Protein AF-A0A1Y0MY92-F1 (afdb_monomer)

Solvent-accessible surface area (backbone atoms only — not comparable to full-atom values): 6525 Å² total; per-residue (Å²): 128,84,64,61,64,62,57,48,49,55,50,49,52,54,49,46,57,51,50,53,53,49,45,55,51,44,54,52,50,31,62,76,32,65,86,40,64,68,62,26,51,52,36,56,51,51,47,53,53,51,52,50,52,49,49,51,62,72,63,45,82,68,73,63,59,65,63,52,49,54,49,52,53,51,51,44,71,75,37,82,80,66,66,56,54,77,51,80,52,76,90,59,102,67,90,70,75,52,81,50,81,51,72,67,73,81,87,126

Mean predicted aligned error: 12.12 Å

Sequence (108 aa):
MKDYNLHNNALNNKAIVLLERVLVELENLKINTITDVTLRRNYENLIAEVENVMTLINQNPRFDWVLIQNEIDRLFNIDKNLTGVILKLNWREGENWAFIKGEIGKAS

Structure (mmCIF, N/CA/C/O backbone):
data_AF-A0A1Y0MY92-F1
#
_entry.id   AF-A0A1Y0MY92-F1
#
loop_
_atom_site.group_PDB
_atom_site.id
_atom_site.type_symbol
_atom_site.label_atom_id
_atom_site.label_alt_id
_atom_site.label_comp_id
_atom_site.label_asym_id
_atom_site.label_entity_id
_atom_site.label_seq_id
_atom_site.pdbx_PDB_ins_code
_atom_site.Cartn_x
_atom_site.Cartn_y
_atom_site.Cartn_z
_atom_site.occupancy
_atom_site.B_iso_or_equiv
_atom_site.auth_seq_id
_atom_site.auth_comp_id
_atom_site.auth_asym_id
_atom_site.auth_atom_id
_atom_site.pdbx_PDB_model_num
ATOM 1 N N . MET A 1 1 ? 3.620 -9.969 -23.139 1.00 42.97 1 MET A N 1
ATOM 2 C CA . MET A 1 1 ? 3.865 -9.810 -21.687 1.00 42.97 1 MET A CA 1
ATOM 3 C C . MET A 1 1 ? 2.530 -9.912 -20.969 1.00 42.97 1 MET A C 1
ATOM 5 O O . MET A 1 1 ? 1.582 -9.307 -21.449 1.00 42.97 1 MET A O 1
ATOM 9 N N . LYS A 1 2 ? 2.413 -10.700 -19.889 1.00 40.25 2 LYS A N 1
ATOM 10 C CA . LYS A 1 2 ? 1.228 -10.619 -19.016 1.00 40.25 2 LYS A CA 1
ATOM 11 C C . LYS A 1 2 ? 1.185 -9.209 -18.438 1.00 40.25 2 LYS A C 1
ATOM 13 O O . LYS A 1 2 ? 2.207 -8.724 -17.966 1.00 40.25 2 LYS A O 1
ATOM 18 N N . ASP A 1 3 ? 0.033 -8.562 -18.512 1.00 46.66 3 ASP A N 1
ATOM 19 C CA . ASP A 1 3 ? -0.134 -7.194 -18.040 1.00 46.66 3 ASP A CA 1
ATOM 20 C C . ASP A 1 3 ? -0.246 -7.203 -16.507 1.00 46.66 3 ASP A C 1
ATOM 22 O O . ASP A 1 3 ? -1.329 -7.2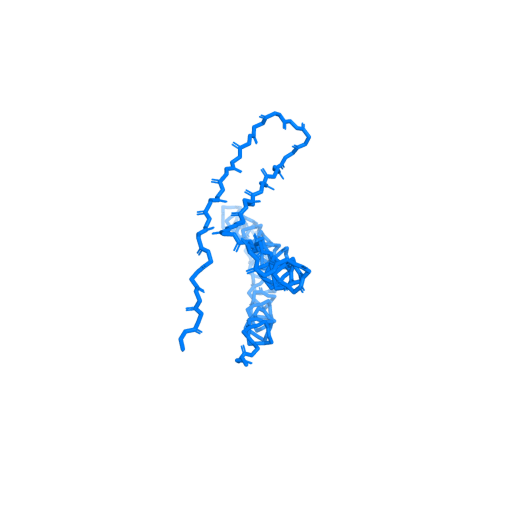80 -15.920 1.00 46.66 3 ASP A O 1
ATOM 26 N N . TYR A 1 4 ? 0.911 -7.258 -15.843 1.00 49.91 4 TYR A N 1
ATOM 27 C CA . TYR A 1 4 ? 1.012 -7.310 -14.384 1.00 49.91 4 TYR A CA 1
ATOM 28 C C . TYR A 1 4 ? 0.343 -6.094 -13.726 1.00 49.91 4 TYR A C 1
ATOM 30 O O . TYR A 1 4 ? -0.146 -6.212 -12.603 1.00 49.91 4 TYR A O 1
ATOM 38 N N . ASN A 1 5 ? 0.227 -4.972 -14.443 1.00 52.69 5 ASN A N 1
ATOM 39 C CA . ASN A 1 5 ? -0.460 -3.770 -13.981 1.00 52.69 5 ASN A CA 1
ATOM 40 C C . ASN A 1 5 ? -1.975 -3.977 -13.854 1.00 52.69 5 ASN A C 1
ATOM 42 O O . ASN A 1 5 ? -2.555 -3.581 -12.845 1.00 52.69 5 ASN A O 1
ATOM 46 N N . LEU A 1 6 ? -2.617 -4.669 -14.803 1.00 55.31 6 LEU A N 1
ATOM 47 C CA . LEU A 1 6 ? -4.053 -4.977 -14.721 1.00 55.31 6 LEU A CA 1
ATOM 48 C C . LEU A 1 6 ? -4.375 -5.902 -13.540 1.00 55.31 6 LEU A C 1
ATOM 50 O O . LEU A 1 6 ? -5.356 -5.687 -12.826 1.00 55.31 6 LEU A O 1
ATOM 54 N N . HIS A 1 7 ? -3.535 -6.914 -13.299 1.00 57.28 7 HIS A N 1
ATOM 55 C CA . HIS A 1 7 ? -3.725 -7.831 -12.173 1.00 57.28 7 HIS A CA 1
ATOM 56 C C . HIS A 1 7 ? -3.468 -7.142 -10.824 1.00 57.28 7 HIS A C 1
ATOM 58 O O . HIS A 1 7 ? -4.210 -7.358 -9.866 1.00 57.28 7 HIS A O 1
ATOM 64 N N . ASN A 1 8 ? -2.463 -6.264 -10.764 1.00 63.50 8 ASN A N 1
ATOM 65 C CA . ASN A 1 8 ? -2.148 -5.472 -9.579 1.00 63.50 8 ASN A CA 1
ATOM 66 C C . ASN A 1 8 ? -3.259 -4.457 -9.258 1.00 63.50 8 ASN A C 1
ATOM 68 O O . ASN A 1 8 ? -3.655 -4.336 -8.104 1.00 63.50 8 ASN A O 1
ATOM 72 N N . ASN A 1 9 ? -3.847 -3.814 -10.271 1.00 71.12 9 ASN A N 1
ATOM 73 C CA . ASN A 1 9 ? -4.982 -2.904 -10.093 1.00 71.12 9 ASN A CA 1
ATOM 74 C C . ASN A 1 9 ? -6.229 -3.630 -9.572 1.00 71.12 9 ASN A C 1
ATOM 76 O O . ASN A 1 9 ? -6.889 -3.148 -8.656 1.00 71.12 9 ASN A O 1
ATOM 80 N N . ALA A 1 10 ? -6.534 -4.822 -10.095 1.00 76.56 10 ALA A N 1
ATOM 81 C CA . ALA A 1 10 ? -7.656 -5.619 -9.603 1.00 76.56 10 ALA A CA 1
ATOM 82 C C . ALA A 1 10 ? -7.469 -6.063 -8.139 1.00 76.56 10 ALA A C 1
ATOM 84 O O . ALA A 1 10 ? -8.437 -6.096 -7.377 1.00 76.56 10 ALA A O 1
ATOM 85 N N . LEU A 1 11 ? -6.239 -6.400 -7.738 1.00 80.19 11 LEU A N 1
ATOM 86 C CA . LEU A 1 11 ? -5.907 -6.740 -6.353 1.00 80.19 11 LEU A CA 1
ATOM 87 C C . LEU A 1 11 ? -5.974 -5.518 -5.432 1.00 80.19 11 LEU A C 1
ATOM 89 O O . LEU A 1 11 ? -6.591 -5.609 -4.373 1.00 80.19 11 LEU A O 1
ATOM 93 N N . ASN A 1 12 ? -5.425 -4.377 -5.854 1.00 83.75 12 ASN A N 1
ATOM 94 C CA . ASN A 1 12 ? -5.491 -3.120 -5.108 1.00 83.75 12 ASN A CA 1
ATOM 95 C C . ASN A 1 12 ? -6.943 -2.686 -4.880 1.00 83.75 12 ASN A C 1
ATOM 97 O O . ASN A 1 12 ? -7.318 -2.390 -3.751 1.00 83.75 12 ASN A O 1
ATOM 101 N N . ASN A 1 13 ? -7.788 -2.752 -5.912 1.00 85.19 13 ASN A N 1
ATOM 102 C CA . ASN A 1 13 ? -9.208 -2.420 -5.793 1.00 85.19 13 ASN A CA 1
ATOM 103 C C . ASN A 1 13 ? -9.930 -3.345 -4.805 1.00 85.19 13 ASN A C 1
ATOM 105 O O . ASN A 1 13 ? -10.712 -2.883 -3.979 1.00 85.19 13 ASN A O 1
ATOM 109 N N . LYS A 1 14 ? -9.651 -4.656 -4.844 1.00 89.56 14 LYS A N 1
ATOM 110 C CA . LYS A 1 14 ? -10.210 -5.601 -3.863 1.00 89.56 14 LYS A CA 1
ATOM 111 C C . LYS A 1 14 ? -9.737 -5.294 -2.442 1.00 89.56 14 LYS A C 1
ATOM 113 O O . LYS A 1 14 ? -10.544 -5.366 -1.521 1.00 89.56 14 LYS A O 1
ATOM 118 N N . ALA A 1 15 ? -8.459 -4.965 -2.267 1.00 89.19 15 ALA A N 1
ATOM 119 C CA . ALA A 1 15 ? -7.902 -4.606 -0.969 1.00 89.19 15 ALA A CA 1
ATOM 120 C C . ALA A 1 15 ? -8.549 -3.328 -0.417 1.00 89.19 15 ALA A C 1
ATOM 122 O O . ALA A 1 15 ? -8.979 -3.327 0.731 1.00 89.19 15 ALA A O 1
ATOM 123 N N . ILE A 1 16 ? -8.706 -2.291 -1.244 1.00 92.06 16 ILE A N 1
ATOM 124 C CA . ILE A 1 16 ? -9.385 -1.039 -0.881 1.00 92.06 16 ILE A CA 1
ATOM 125 C C . ILE A 1 16 ? -10.815 -1.310 -0.409 1.00 92.06 16 ILE A C 1
ATOM 127 O O . ILE A 1 16 ? -11.163 -0.915 0.696 1.00 92.06 16 ILE A O 1
ATOM 131 N N . VAL A 1 17 ? -11.606 -2.071 -1.172 1.00 94.19 17 VAL A N 1
ATOM 132 C CA . VAL A 1 17 ? -12.994 -2.401 -0.795 1.00 94.19 17 VAL A CA 1
ATOM 133 C C . VAL A 1 17 ? -13.066 -3.151 0.540 1.00 94.19 17 VAL A C 1
ATOM 135 O O . VAL A 1 17 ? -13.999 -2.962 1.320 1.00 94.19 17 VAL A O 1
ATOM 138 N N . LEU A 1 18 ? -12.102 -4.031 0.825 1.00 95.12 18 LEU A N 1
ATOM 139 C CA . LEU A 1 18 ? -12.037 -4.723 2.115 1.00 95.12 18 LEU A CA 1
ATOM 140 C C . LEU A 1 18 ? -11.673 -3.766 3.256 1.00 95.12 18 LEU A C 1
ATOM 142 O O . LEU A 1 18 ? -12.279 -3.854 4.321 1.00 95.12 18 LEU A O 1
ATOM 146 N N . LEU A 1 19 ? -10.729 -2.852 3.036 1.00 95.94 19 LEU A N 1
ATOM 147 C CA . LEU A 1 19 ? -10.325 -1.855 4.030 1.00 95.94 19 LEU A CA 1
ATOM 148 C C . LEU A 1 19 ? -11.453 -0.855 4.321 1.00 95.94 19 LEU A C 1
ATOM 150 O O . LEU A 1 19 ? -11.694 -0.552 5.484 1.00 95.94 19 LEU A O 1
ATOM 154 N N . GLU A 1 20 ? -12.219 -0.437 3.311 1.00 95.94 20 GLU A N 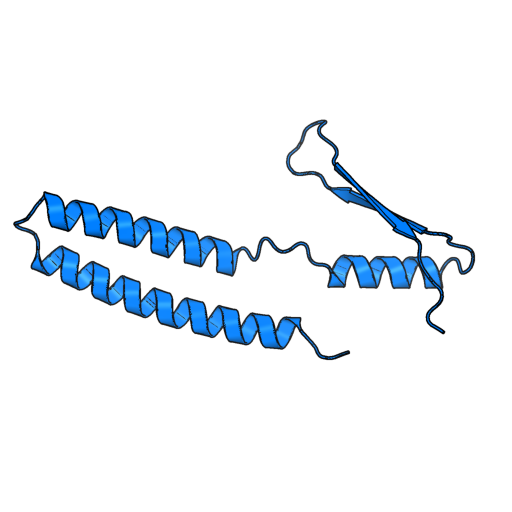1
ATOM 155 C CA . GLU A 1 20 ? -13.422 0.391 3.490 1.00 95.94 20 GLU A CA 1
ATOM 156 C C . GLU A 1 20 ? -14.459 -0.298 4.384 1.00 95.94 20 GLU A C 1
ATOM 158 O O . GLU A 1 20 ? -15.023 0.322 5.283 1.00 95.94 20 GLU A O 1
ATOM 163 N N . ARG A 1 21 ? -14.683 -1.606 4.193 1.00 96.31 21 ARG A N 1
ATOM 164 C CA . ARG A 1 21 ? -15.577 -2.382 5.069 1.00 96.31 21 ARG A CA 1
ATOM 165 C C . ARG A 1 21 ? -15.061 -2.429 6.503 1.00 96.31 21 ARG A C 1
ATOM 167 O O . ARG A 1 21 ? -15.848 -2.278 7.430 1.00 96.31 21 ARG A O 1
ATOM 174 N N . VAL A 1 22 ? -13.754 -2.618 6.685 1.00 96.56 22 VAL A N 1
ATOM 175 C CA . VAL A 1 22 ? -13.129 -2.595 8.015 1.00 96.56 22 VAL A CA 1
ATOM 176 C C . VAL A 1 22 ? -13.299 -1.224 8.671 1.00 96.56 22 VAL A C 1
ATOM 178 O O . VAL A 1 22 ? -13.658 -1.176 9.842 1.00 96.56 22 VAL A O 1
ATOM 181 N N . LEU A 1 23 ? -13.117 -0.121 7.938 1.00 96.69 23 LEU A N 1
ATOM 182 C CA . LEU A 1 23 ? -13.332 1.232 8.465 1.00 96.69 23 LEU A CA 1
ATOM 183 C C . LEU A 1 23 ? -14.760 1.437 8.965 1.00 96.69 23 LEU A C 1
ATOM 185 O O . LEU A 1 23 ? -14.947 1.938 10.070 1.00 96.69 23 LEU A O 1
ATOM 189 N N . VAL A 1 24 ? -15.758 1.006 8.190 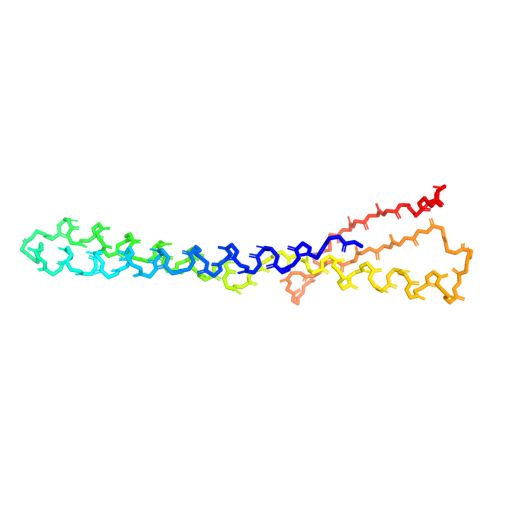1.00 97.00 24 VAL A N 1
ATOM 190 C CA . VAL A 1 24 ? -17.169 1.098 8.596 1.00 97.00 24 VAL A CA 1
ATOM 191 C C . VAL A 1 24 ? -17.416 0.341 9.905 1.00 97.00 24 VAL A C 1
ATOM 193 O O . VAL A 1 24 ? -18.062 0.866 10.810 1.00 97.00 24 VAL A O 1
ATOM 196 N N . GLU A 1 25 ? -16.870 -0.868 10.041 1.00 96.25 25 GLU A N 1
ATOM 197 C CA . GLU A 1 25 ? -16.999 -1.649 11.276 1.00 96.25 25 GLU A CA 1
ATOM 198 C C . GLU A 1 25 ? -16.278 -0.992 12.462 1.00 96.25 25 GLU A C 1
ATOM 200 O O . GLU A 1 25 ? -16.820 -0.938 13.565 1.00 96.25 25 GLU A O 1
ATOM 205 N N . LEU A 1 26 ? -15.082 -0.438 12.252 1.00 95.38 26 LEU A N 1
ATOM 206 C CA . LEU A 1 26 ? -14.334 0.269 13.295 1.00 95.38 26 LEU A CA 1
ATOM 207 C C . LEU A 1 26 ? -15.045 1.542 13.761 1.00 95.38 26 LEU A C 1
ATOM 209 O O . LEU A 1 26 ? -15.076 1.819 14.960 1.00 95.38 26 LEU A O 1
ATOM 213 N N . GLU A 1 27 ? -15.651 2.287 12.840 1.00 95.12 27 GLU A N 1
ATOM 214 C CA . GLU A 1 27 ? -16.478 3.453 13.154 1.00 95.12 27 GLU A CA 1
ATOM 215 C C . GLU A 1 27 ? -17.700 3.065 13.999 1.00 95.12 27 GLU A C 1
ATOM 217 O O . GLU A 1 27 ? -17.969 3.685 15.032 1.00 95.12 27 GLU A O 1
ATOM 222 N N . ASN A 1 28 ? -18.387 1.977 13.637 1.00 94.94 28 ASN A N 1
ATOM 223 C CA . ASN A 1 28 ? -19.503 1.447 14.422 1.00 94.94 28 ASN A CA 1
ATOM 224 C C . ASN A 1 28 ? -19.061 1.010 15.827 1.00 94.94 28 ASN A C 1
ATOM 226 O O . ASN A 1 28 ? -19.715 1.343 16.818 1.00 94.94 28 ASN A O 1
ATOM 230 N N . LEU A 1 29 ? -17.941 0.289 15.938 1.00 93.94 29 LEU A N 1
ATOM 231 C CA . LEU A 1 29 ? -17.389 -0.143 17.223 1.00 93.94 29 LEU A CA 1
ATOM 232 C C . LEU A 1 29 ? -17.018 1.050 18.107 1.00 93.94 29 LEU A C 1
ATOM 234 O O . LEU A 1 29 ? -17.389 1.072 19.279 1.00 93.94 29 LEU A O 1
ATOM 238 N N . LYS A 1 30 ? -16.382 2.077 17.536 1.00 92.75 30 LYS A N 1
ATOM 239 C CA . LYS A 1 30 ? -16.037 3.325 18.229 1.00 92.75 30 LYS A CA 1
ATOM 240 C C . LYS A 1 30 ? -17.266 4.012 18.831 1.00 92.75 30 LYS A C 1
ATOM 242 O O . LYS A 1 30 ? -17.205 4.482 19.968 1.00 92.75 30 LYS A O 1
ATOM 247 N N . ILE A 1 31 ? -18.376 4.064 18.089 1.00 91.31 31 ILE A N 1
ATOM 248 C CA . ILE A 1 31 ? -19.648 4.632 18.563 1.00 91.31 31 ILE A CA 1
ATOM 249 C C . ILE A 1 31 ? -20.241 3.769 19.685 1.00 91.31 31 ILE A C 1
ATOM 251 O O . ILE A 1 31 ? -20.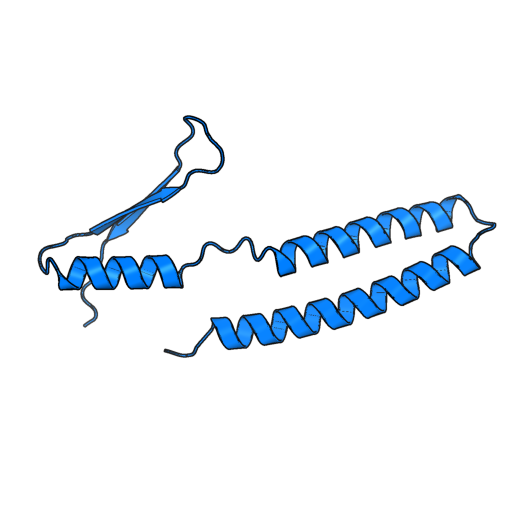665 4.298 20.714 1.00 91.31 31 ILE A O 1
ATOM 255 N N . ASN A 1 32 ? -20.229 2.445 19.525 1.00 91.38 32 ASN A N 1
ATOM 256 C CA . ASN A 1 32 ? -20.783 1.510 20.509 1.00 91.38 32 ASN A CA 1
ATOM 257 C C . ASN A 1 32 ? -20.005 1.494 21.834 1.00 91.38 32 ASN A C 1
ATOM 259 O O . ASN A 1 32 ? -20.569 1.159 22.874 1.00 91.38 32 ASN A O 1
ATOM 263 N N . THR A 1 33 ? -18.730 1.885 21.819 1.00 89.94 33 THR A N 1
ATOM 264 C CA . THR A 1 33 ? -17.865 1.933 23.005 1.00 89.94 33 THR A CA 1
ATOM 265 C C . THR A 1 33 ? -17.604 3.361 23.484 1.00 89.94 33 THR A C 1
ATOM 267 O O . THR A 1 33 ? -16.557 3.632 24.065 1.00 89.94 33 THR A O 1
ATOM 270 N N . ILE A 1 34 ? -18.533 4.297 23.252 1.00 84.00 34 ILE A N 1
ATOM 271 C CA . ILE A 1 34 ? -18.333 5.730 23.543 1.00 84.00 34 ILE A CA 1
ATOM 272 C C . ILE A 1 34 ? -18.002 6.036 25.012 1.00 84.00 34 ILE A C 1
ATOM 274 O O . ILE A 1 34 ? -17.350 7.038 25.304 1.00 84.00 34 ILE A O 1
ATOM 278 N N . THR A 1 35 ? -18.444 5.180 25.933 1.00 91.38 35 THR A N 1
ATOM 279 C CA . THR A 1 35 ? -18.204 5.310 27.375 1.00 91.38 35 THR A CA 1
ATOM 280 C C . THR A 1 35 ? -16.841 4.770 27.809 1.00 91.38 35 THR A C 1
ATOM 282 O O . THR A 1 35 ? -16.337 5.182 28.853 1.00 91.38 35 THR A O 1
ATOM 285 N N . ASP A 1 36 ? -16.218 3.897 27.014 1.00 94.25 36 ASP A N 1
ATOM 286 C CA . ASP A 1 36 ? -14.868 3.391 27.253 1.00 94.25 36 ASP A CA 1
ATOM 287 C C . ASP A 1 36 ? -13.856 4.233 26.468 1.00 94.25 36 ASP A C 1
ATOM 289 O O . ASP A 1 36 ? -13.586 4.016 25.285 1.00 94.25 36 ASP A O 1
ATOM 293 N N . VAL A 1 37 ? -13.283 5.220 27.156 1.00 92.56 37 VAL A N 1
ATOM 294 C CA . VAL A 1 37 ? -12.323 6.171 26.578 1.00 92.56 37 VAL A CA 1
ATOM 295 C C . VAL A 1 37 ? -11.072 5.470 26.036 1.00 92.56 37 VAL A C 1
ATOM 297 O O . VAL A 1 37 ? -10.537 5.882 25.005 1.00 92.56 37 VAL A O 1
ATOM 300 N N . THR A 1 38 ? -10.603 4.413 26.702 1.00 94.56 38 THR A N 1
ATOM 301 C CA . THR A 1 38 ? -9.386 3.694 26.299 1.00 94.56 38 THR A CA 1
ATOM 302 C C . THR A 1 38 ? -9.638 2.914 25.020 1.00 94.56 38 THR A C 1
ATOM 304 O O . THR A 1 38 ? -8.873 3.017 24.059 1.00 94.56 38 THR A O 1
ATOM 307 N N . LEU A 1 39 ? -10.733 2.158 24.990 1.00 92.69 39 LEU A N 1
ATOM 308 C CA . LEU A 1 39 ? -11.103 1.351 23.838 1.00 92.69 39 LEU A CA 1
ATOM 309 C C . LEU A 1 39 ? -11.452 2.227 22.629 1.00 92.69 39 LEU A C 1
ATOM 311 O O . LEU A 1 39 ? -10.975 1.969 21.525 1.00 92.69 39 LEU A O 1
ATOM 315 N N . ARG A 1 40 ? -12.176 3.330 22.851 1.00 93.50 40 ARG A N 1
ATOM 316 C CA . ARG A 1 40 ? -12.454 4.335 21.820 1.00 93.50 40 ARG A 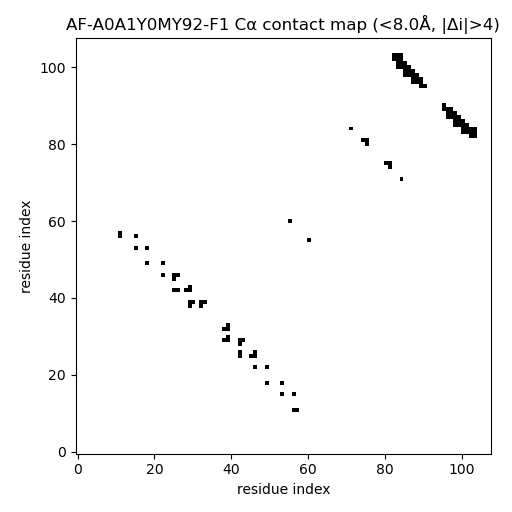CA 1
ATOM 317 C C . ARG A 1 40 ? -11.172 4.889 21.195 1.00 93.50 40 ARG A C 1
ATOM 319 O O . ARG A 1 40 ? -11.068 4.933 19.972 1.00 93.50 40 ARG A O 1
ATOM 326 N N . ARG A 1 41 ? -10.186 5.277 22.010 1.00 93.56 41 ARG A N 1
ATOM 327 C CA . ARG A 1 41 ? -8.897 5.790 21.519 1.00 93.56 41 ARG A CA 1
ATOM 328 C C . ARG A 1 41 ? -8.127 4.739 20.713 1.00 93.56 41 ARG A C 1
ATOM 330 O O . ARG A 1 41 ? -7.472 5.078 19.732 1.00 93.56 41 ARG A O 1
ATOM 337 N N . ASN A 1 42 ? -8.217 3.465 21.091 1.00 94.94 42 ASN A N 1
ATOM 338 C CA . ASN A 1 42 ? -7.625 2.383 20.303 1.00 94.94 42 ASN A CA 1
ATOM 339 C C . ASN A 1 42 ? -8.291 2.247 18.928 1.00 94.94 42 ASN A C 1
ATOM 341 O O . ASN A 1 42 ? -7.585 2.059 17.940 1.00 94.94 42 ASN A O 1
ATOM 345 N N . TYR A 1 43 ? -9.618 2.389 18.844 1.00 95.50 43 TYR A N 1
ATOM 346 C CA . TYR A 1 43 ? -10.314 2.407 17.556 1.00 95.50 43 TYR A CA 1
ATOM 347 C C . TYR A 1 43 ? -9.940 3.624 16.710 1.00 95.50 43 TYR A C 1
ATOM 349 O O . TYR A 1 43 ? -9.684 3.457 15.524 1.00 95.50 43 TYR A O 1
ATOM 357 N N . GLU A 1 44 ? -9.835 4.817 17.302 1.00 94.81 44 GLU A N 1
ATOM 358 C CA . GLU A 1 44 ? -9.373 6.026 16.599 1.00 94.81 44 GLU A CA 1
ATOM 359 C C . GLU A 1 44 ? -7.973 5.827 15.991 1.00 94.81 44 GLU A C 1
ATOM 361 O O . GLU A 1 44 ? -7.761 6.133 14.819 1.00 94.81 44 GLU A O 1
ATOM 366 N N . ASN A 1 45 ? -7.042 5.233 16.745 1.00 96.19 45 ASN A N 1
ATOM 367 C CA . ASN A 1 45 ? -5.714 4.897 16.227 1.00 96.19 45 ASN A CA 1
ATOM 368 C C . ASN A 1 45 ? -5.781 3.871 15.087 1.00 96.19 45 ASN A C 1
ATOM 370 O O . ASN A 1 45 ? -5.102 4.021 14.077 1.00 96.19 45 ASN A O 1
ATOM 374 N N . LEU A 1 46 ? -6.592 2.822 15.238 1.00 96.12 46 LEU A N 1
ATOM 375 C CA . LEU A 1 46 ? -6.695 1.768 14.232 1.00 96.12 46 LEU A CA 1
ATOM 376 C C . LEU A 1 46 ? -7.323 2.277 12.927 1.00 96.12 46 LEU A C 1
ATOM 378 O O . LEU A 1 46 ? -6.886 1.879 11.851 1.00 96.12 46 LEU A O 1
ATOM 382 N N . ILE A 1 47 ? -8.299 3.182 13.018 1.00 97.31 47 ILE A N 1
ATOM 383 C CA . ILE A 1 47 ? -8.882 3.882 11.867 1.00 97.31 47 ILE A CA 1
ATOM 384 C C . ILE A 1 47 ? -7.792 4.652 11.114 1.00 97.31 47 ILE A C 1
ATOM 386 O O . ILE A 1 47 ? -7.630 4.438 9.914 1.00 97.31 47 ILE A O 1
ATOM 390 N N . ALA A 1 48 ? -6.983 5.450 11.820 1.00 96.56 48 ALA A N 1
ATOM 391 C CA . ALA A 1 48 ? -5.894 6.211 11.207 1.00 96.56 48 ALA A CA 1
ATOM 392 C C . ALA A 1 48 ? -4.861 5.307 10.502 1.00 96.56 48 ALA A C 1
ATOM 394 O O . ALA A 1 48 ? -4.401 5.614 9.403 1.00 96.56 48 ALA A O 1
ATOM 395 N N . GLU A 1 49 ? -4.519 4.158 11.092 1.00 96.19 49 GLU A N 1
ATOM 396 C CA . GLU A 1 49 ? -3.612 3.192 10.458 1.00 96.19 49 GLU A CA 1
ATOM 397 C C . GLU A 1 49 ? -4.214 2.562 9.192 1.00 96.19 49 GLU A C 1
ATOM 399 O O . GLU A 1 49 ? -3.523 2.407 8.182 1.00 96.19 49 GLU A O 1
ATOM 404 N N . VAL A 1 50 ? -5.510 2.236 9.195 1.00 95.81 50 VAL A N 1
ATOM 405 C CA . VAL A 1 50 ? -6.192 1.708 8.003 1.00 95.81 50 VAL A CA 1
ATOM 406 C C . VAL A 1 50 ? -6.236 2.754 6.882 1.00 95.81 50 VAL A C 1
ATOM 408 O O . VAL A 1 50 ? -5.947 2.426 5.728 1.00 95.81 50 VAL A O 1
ATOM 411 N N . GL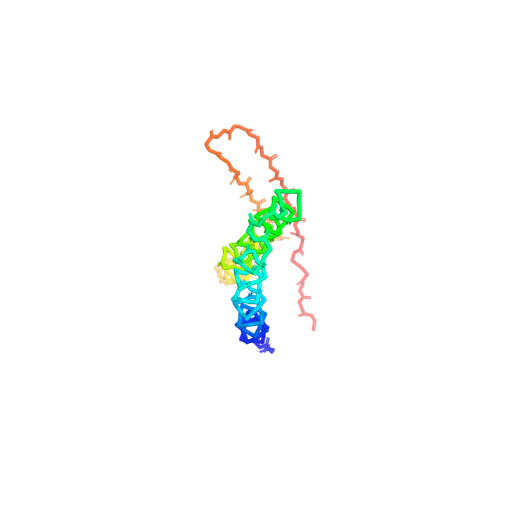U A 1 51 ? -6.515 4.018 7.207 1.00 95.31 51 GLU A N 1
ATOM 412 C CA . GLU A 1 51 ? -6.479 5.135 6.253 1.00 95.31 51 GLU A CA 1
ATOM 413 C C . GLU A 1 51 ? -5.075 5.347 5.658 1.00 95.31 51 GLU A C 1
ATOM 415 O O . GLU A 1 51 ? -4.932 5.565 4.447 1.00 95.31 51 GLU A O 1
ATOM 420 N N . ASN A 1 52 ? -4.021 5.211 6.470 1.00 91.31 52 ASN A N 1
ATOM 421 C CA . ASN A 1 52 ? -2.633 5.259 6.000 1.00 91.31 52 ASN A CA 1
ATOM 422 C C . ASN A 1 52 ? -2.334 4.130 5.006 1.00 91.31 52 ASN A C 1
ATOM 424 O O . ASN A 1 52 ? -1.752 4.371 3.945 1.00 91.31 52 ASN A O 1
ATOM 428 N N . VAL A 1 53 ? -2.765 2.900 5.299 1.00 89.38 53 VAL A N 1
ATOM 429 C CA . VAL A 1 53 ? -2.594 1.757 4.387 1.00 89.38 53 VAL A CA 1
ATOM 430 C C . VAL A 1 53 ? -3.332 1.993 3.068 1.00 89.38 53 VAL A C 1
ATOM 432 O O . VAL A 1 53 ? -2.757 1.778 2.000 1.00 89.38 53 VAL A O 1
ATOM 435 N N . MET A 1 54 ? -4.574 2.482 3.110 1.00 91.00 54 MET A N 1
ATOM 436 C CA . MET A 1 54 ? -5.330 2.831 1.901 1.00 91.00 54 MET A CA 1
ATOM 437 C C . MET A 1 54 ? -4.626 3.915 1.083 1.00 91.00 54 MET A C 1
ATOM 439 O O . MET A 1 54 ? -4.532 3.806 -0.141 1.00 91.00 54 MET A O 1
ATOM 443 N N . THR A 1 55 ? -4.076 4.929 1.751 1.00 87.31 55 THR A N 1
ATOM 444 C CA . THR A 1 55 ? -3.283 5.984 1.111 1.00 87.31 55 THR A CA 1
ATOM 445 C C . THR A 1 55 ? -2.066 5.403 0.398 1.00 87.31 55 THR A C 1
ATOM 447 O O . THR A 1 55 ? -1.837 5.728 -0.764 1.00 87.31 55 THR A O 1
ATOM 450 N N . LEU A 1 56 ? -1.328 4.488 1.033 1.00 82.88 56 LEU A N 1
ATOM 451 C CA . LEU A 1 56 ? -0.169 3.828 0.424 1.00 82.88 56 LEU A CA 1
ATOM 452 C C . LEU A 1 56 ? -0.549 2.956 -0.780 1.00 82.88 56 LEU A C 1
ATOM 454 O O . LEU A 1 56 ? 0.176 2.934 -1.773 1.00 82.88 56 LEU A O 1
ATOM 458 N N . ILE A 1 57 ? -1.684 2.256 -0.726 1.00 83.31 57 ILE A N 1
ATOM 459 C CA . ILE A 1 57 ? -2.178 1.466 -1.863 1.00 83.31 57 ILE A CA 1
ATOM 460 C C . ILE A 1 57 ? -2.538 2.388 -3.038 1.00 83.31 57 ILE A C 1
ATOM 462 O O . ILE A 1 57 ? -2.145 2.109 -4.171 1.00 83.31 57 ILE A O 1
ATOM 466 N N . ASN A 1 58 ? -3.233 3.498 -2.768 1.00 79.69 58 ASN A N 1
ATOM 467 C CA . ASN A 1 58 ? -3.676 4.464 -3.780 1.00 79.69 58 ASN A CA 1
ATOM 468 C C . ASN A 1 58 ? -2.531 5.272 -4.390 1.00 79.69 58 ASN A C 1
ATOM 470 O O . ASN A 1 58 ? -2.499 5.488 -5.598 1.00 79.69 58 ASN A O 1
ATOM 474 N N . GLN A 1 59 ? -1.578 5.705 -3.566 1.00 75.06 59 GLN A N 1
ATOM 475 C CA . GLN A 1 59 ? -0.383 6.402 -4.035 1.00 75.06 59 GLN A CA 1
ATOM 476 C C . GLN A 1 59 ? 0.518 5.490 -4.863 1.00 75.06 59 GLN A C 1
ATOM 478 O O . GLN A 1 59 ? 1.359 6.008 -5.591 1.00 75.06 59 GLN A O 1
ATOM 483 N N . ASN A 1 60 ? 0.341 4.163 -4.751 1.00 64.88 60 ASN A N 1
ATOM 484 C CA . ASN A 1 60 ? 1.125 3.140 -5.428 1.00 64.88 60 ASN A CA 1
ATOM 485 C C . ASN A 1 60 ? 2.601 3.566 -5.518 1.00 64.88 60 ASN A C 1
ATOM 487 O O . ASN A 1 60 ? 3.092 3.817 -6.617 1.00 64.88 60 ASN A O 1
ATOM 491 N N . PRO A 1 61 ? 3.329 3.664 -4.386 1.00 56.62 61 PRO A N 1
ATOM 492 C CA . PRO A 1 61 ? 4.707 4.165 -4.348 1.00 56.62 61 PRO A CA 1
ATOM 493 C C . PRO A 1 61 ? 5.694 3.275 -5.123 1.00 56.62 61 PRO A C 1
ATOM 495 O O . PRO A 1 61 ? 6.905 3.490 -5.076 1.00 56.62 61 PRO A O 1
ATOM 498 N N . ARG A 1 62 ? 5.201 2.248 -5.827 1.00 60.59 62 ARG A N 1
ATOM 499 C CA . ARG A 1 62 ? 5.980 1.486 -6.785 1.00 60.59 62 ARG A CA 1
ATOM 500 C C . ARG A 1 62 ? 6.359 2.415 -7.925 1.00 60.59 62 ARG A C 1
ATOM 502 O O . ARG A 1 62 ? 5.518 2.903 -8.671 1.00 60.59 62 ARG A O 1
ATOM 509 N N . PHE A 1 63 ? 7.660 2.614 -8.043 1.00 60.50 63 PHE A N 1
ATOM 510 C CA . PHE A 1 63 ? 8.295 3.226 -9.192 1.00 60.50 63 PHE A CA 1
ATOM 511 C C . PHE A 1 63 ? 7.725 2.606 -10.481 1.00 60.50 63 PHE A C 1
ATOM 513 O O . PHE A 1 63 ? 7.686 1.376 -10.581 1.00 60.50 63 PHE A O 1
ATOM 520 N N . ASP A 1 64 ? 7.239 3.420 -11.426 1.00 68.44 64 ASP A N 1
ATOM 521 C CA . ASP A 1 64 ? 6.618 2.919 -12.659 1.00 68.44 64 ASP A CA 1
ATOM 522 C C . ASP A 1 64 ? 7.683 2.267 -13.552 1.00 68.44 64 ASP A C 1
ATOM 524 O O . ASP A 1 64 ? 8.305 2.882 -14.420 1.00 68.44 64 ASP A O 1
ATOM 528 N N . TRP A 1 65 ? 7.929 0.987 -13.283 1.00 68.75 65 TRP A N 1
ATOM 529 C CA . TRP A 1 65 ? 8.921 0.187 -13.982 1.00 68.75 65 TRP A CA 1
ATOM 530 C C . TRP A 1 65 ? 8.605 0.069 -15.473 1.00 68.75 65 TRP A C 1
ATOM 532 O O . TRP A 1 65 ? 9.521 -0.023 -16.286 1.00 68.75 65 TRP A O 1
ATOM 542 N N . VAL A 1 66 ? 7.322 0.124 -15.845 1.00 69.75 66 VAL A N 1
ATOM 543 C CA . VAL A 1 66 ? 6.899 0.074 -17.247 1.00 69.75 66 VAL A CA 1
ATOM 544 C C . VAL A 1 66 ? 7.306 1.351 -17.968 1.00 69.75 66 VAL A C 1
ATOM 546 O O . VAL A 1 66 ? 7.808 1.277 -19.088 1.00 69.75 66 VAL A O 1
ATOM 549 N N . LEU A 1 67 ? 7.173 2.511 -17.323 1.00 74.81 67 LEU A N 1
ATOM 550 C CA . LEU A 1 67 ? 7.638 3.777 -17.886 1.00 74.81 67 LEU A CA 1
ATOM 551 C C . LEU A 1 67 ? 9.155 3.779 -18.114 1.00 74.81 67 LEU A C 1
ATOM 553 O O . LEU A 1 67 ? 9.604 4.174 -19.190 1.00 74.81 67 LEU A O 1
ATOM 557 N N . ILE A 1 68 ? 9.941 3.275 -17.156 1.00 79.75 68 ILE A N 1
ATOM 558 C CA . ILE A 1 68 ? 11.387 3.092 -17.356 1.00 79.75 68 ILE A CA 1
ATOM 559 C C . ILE A 1 68 ? 11.659 2.151 -18.526 1.00 79.75 68 ILE A C 1
ATOM 561 O O . ILE A 1 68 ? 12.459 2.477 -19.395 1.00 79.75 68 ILE A O 1
ATOM 565 N N . GLN A 1 69 ? 11.031 0.976 -18.537 1.00 78.56 69 GLN A N 1
ATOM 566 C CA . GLN A 1 69 ? 11.299 -0.047 -19.539 1.00 78.56 69 GLN A CA 1
ATOM 567 C C . GLN A 1 69 ? 10.997 0.472 -20.949 1.00 78.56 69 GLN A C 1
ATOM 569 O O . GLN A 1 69 ? 11.830 0.334 -21.839 1.00 78.56 69 GLN A O 1
ATOM 574 N N . ASN A 1 70 ? 9.862 1.151 -21.127 1.00 80.50 70 ASN A N 1
ATOM 575 C CA . ASN A 1 70 ? 9.497 1.779 -22.395 1.00 80.50 70 ASN A CA 1
ATOM 576 C C . ASN A 1 70 ? 10.540 2.812 -22.847 1.00 80.50 70 ASN A C 1
ATOM 578 O O . ASN A 1 70 ? 10.847 2.902 -24.035 1.00 80.50 70 ASN A O 1
ATOM 582 N N . GLU A 1 71 ? 11.105 3.579 -21.913 1.00 84.62 71 GLU A N 1
ATOM 583 C CA . GLU A 1 71 ? 12.145 4.559 -22.225 1.00 84.62 71 GLU A CA 1
ATOM 584 C C . GLU A 1 71 ? 13.483 3.893 -22.580 1.00 84.62 71 GLU A C 1
ATOM 586 O O . GLU A 1 71 ? 14.146 4.315 -23.528 1.00 84.62 71 GLU A O 1
ATOM 591 N N . ILE A 1 72 ? 13.855 2.808 -21.893 1.00 85.12 72 ILE A N 1
ATOM 592 C CA . ILE A 1 72 ? 15.019 1.981 -22.247 1.00 85.12 72 ILE A CA 1
ATOM 593 C C . ILE A 1 72 ? 14.858 1.416 -23.665 1.00 85.12 72 ILE A C 1
ATOM 595 O O . ILE A 1 72 ? 15.770 1.545 -24.485 1.00 85.12 72 ILE A O 1
ATOM 599 N N . ASP A 1 73 ? 13.692 0.848 -23.979 1.00 84.62 73 ASP A N 1
ATOM 600 C CA . ASP A 1 73 ? 13.386 0.280 -25.294 1.00 84.62 73 ASP A CA 1
ATOM 601 C C . ASP A 1 73 ? 13.423 1.356 -26.393 1.00 84.62 73 ASP A C 1
ATOM 603 O O . ASP A 1 73 ? 13.959 1.132 -27.485 1.00 84.62 73 ASP A O 1
ATOM 607 N N . ARG A 1 74 ? 12.908 2.558 -26.102 1.00 89.19 74 ARG A N 1
ATOM 608 C CA . ARG A 1 74 ? 12.979 3.718 -27.002 1.00 89.19 74 ARG A CA 1
ATOM 609 C C . ARG A 1 74 ? 14.427 4.120 -27.280 1.00 89.19 74 ARG A C 1
ATOM 611 O O . ARG A 1 74 ? 14.785 4.299 -28.444 1.00 89.19 74 ARG A O 1
ATOM 618 N N . LEU A 1 75 ? 15.257 4.243 -26.243 1.00 86.69 75 LEU A N 1
ATOM 619 C CA . LEU A 1 75 ? 16.670 4.608 -26.371 1.00 86.69 75 LEU A CA 1
ATOM 620 C C . LEU A 1 75 ? 17.447 3.558 -27.173 1.00 86.69 75 LEU A C 1
ATOM 622 O O . LEU A 1 75 ? 18.157 3.915 -28.110 1.00 86.69 75 LEU A O 1
ATOM 626 N N . PHE A 1 76 ? 17.242 2.270 -26.892 1.00 85.38 76 PHE A N 1
ATOM 627 C CA . PHE A 1 76 ? 17.866 1.181 -27.646 1.00 85.38 76 PHE A CA 1
ATOM 628 C C . PHE A 1 76 ? 17.388 1.106 -29.107 1.00 85.38 76 PHE A C 1
ATOM 630 O O . PHE A 1 76 ? 18.095 0.616 -29.989 1.00 85.38 76 PHE A O 1
ATOM 637 N N . ASN A 1 77 ? 16.171 1.564 -29.408 1.00 86.75 77 ASN A N 1
ATOM 638 C CA . ASN A 1 77 ? 15.705 1.689 -30.789 1.00 86.75 77 ASN A CA 1
ATOM 639 C C . ASN A 1 77 ? 16.384 2.823 -31.556 1.00 86.75 77 ASN A C 1
ATOM 641 O O . ASN A 1 77 ? 16.570 2.684 -32.763 1.00 86.75 77 ASN A O 1
ATOM 645 N N . ILE A 1 78 ? 16.790 3.887 -30.866 1.00 90.94 78 ILE A N 1
ATOM 646 C CA . ILE A 1 78 ? 17.532 5.006 -31.453 1.00 90.94 78 ILE A CA 1
ATOM 647 C C . ILE A 1 78 ? 19.010 4.644 -31.638 1.00 90.94 78 ILE A C 1
ATOM 649 O O . ILE A 1 78 ? 19.564 4.899 -32.704 1.00 90.94 78 ILE A O 1
ATOM 653 N N . ASP A 1 79 ? 19.636 4.026 -30.633 1.00 87.50 79 ASP A N 1
ATOM 654 C CA . ASP A 1 79 ? 21.037 3.607 -30.680 1.00 87.50 79 ASP A CA 1
ATOM 655 C C . ASP A 1 79 ? 21.195 2.136 -30.270 1.00 87.50 79 ASP A C 1
ATOM 657 O O . ASP A 1 79 ? 21.101 1.764 -29.101 1.00 87.50 79 ASP A O 1
ATOM 661 N N . LYS A 1 80 ? 21.485 1.286 -31.260 1.00 85.38 80 LYS A N 1
ATOM 662 C CA . LYS A 1 80 ? 21.689 -0.158 -31.068 1.00 85.38 80 LYS A CA 1
ATOM 663 C C . LYS A 1 80 ? 23.025 -0.501 -30.400 1.00 85.38 80 LYS A C 1
ATOM 665 O O . LYS A 1 80 ? 23.219 -1.658 -30.031 1.00 85.38 80 LYS A O 1
ATOM 670 N N . ASN A 1 81 ? 23.927 0.471 -30.247 1.00 86.00 81 ASN A N 1
ATOM 671 C CA . ASN A 1 81 ? 25.215 0.308 -29.574 1.00 86.00 81 ASN A CA 1
ATOM 672 C C . ASN A 1 81 ? 25.167 0.696 -28.090 1.00 86.00 81 ASN A C 1
ATOM 674 O O . ASN A 1 81 ? 26.193 0.616 -27.414 1.00 86.00 81 ASN A O 1
ATOM 678 N N . LEU A 1 82 ? 24.001 1.097 -27.568 1.00 82.44 82 LEU A N 1
ATOM 679 C CA . LEU A 1 82 ? 23.804 1.328 -26.139 1.00 82.44 82 LEU A CA 1
ATOM 680 C C . LEU A 1 82 ? 24.221 0.094 -25.332 1.00 82.44 82 LEU A C 1
ATOM 682 O O . LEU A 1 82 ? 23.689 -1.000 -25.509 1.00 82.44 82 LEU A O 1
ATOM 686 N N . THR A 1 83 ? 25.173 0.288 -24.421 1.00 81.56 83 THR A N 1
ATOM 687 C CA . THR A 1 83 ? 25.737 -0.777 -23.578 1.00 81.56 83 THR A CA 1
ATOM 688 C C . THR A 1 83 ? 25.086 -0.858 -22.197 1.00 81.56 83 THR A C 1
ATOM 690 O O . THR A 1 83 ? 25.290 -1.828 -21.469 1.00 81.56 83 THR A O 1
ATOM 693 N N . GLY A 1 84 ? 24.285 0.137 -21.814 1.00 79.06 84 GLY A N 1
ATOM 694 C CA . GLY A 1 84 ? 23.615 0.166 -20.519 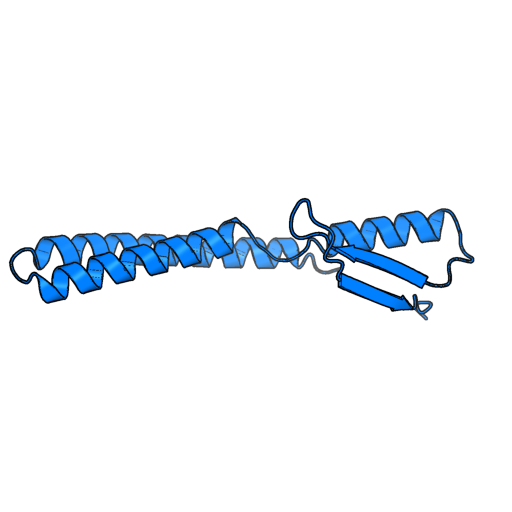1.00 79.06 84 GLY A CA 1
ATOM 695 C C . GLY A 1 84 ? 22.836 1.452 -20.277 1.00 79.06 84 GLY A C 1
ATOM 696 O O . GLY A 1 84 ? 22.877 2.382 -21.083 1.00 79.06 84 GLY A O 1
ATOM 697 N N . VAL A 1 85 ? 22.137 1.503 -19.142 1.00 80.75 85 VAL A N 1
ATOM 698 C CA . VAL A 1 85 ? 21.314 2.654 -18.734 1.00 80.75 85 VAL A CA 1
ATOM 699 C C . VAL A 1 85 ? 21.594 2.995 -17.275 1.00 80.75 85 VAL A C 1
ATOM 701 O O . VAL A 1 85 ? 21.856 2.115 -16.450 1.00 80.75 85 VAL A O 1
ATOM 704 N N . ILE A 1 86 ? 21.550 4.288 -16.955 1.00 81.88 86 ILE A N 1
ATOM 705 C CA . ILE A 1 86 ? 21.687 4.801 -15.590 1.00 81.88 86 ILE A CA 1
ATOM 706 C C . ILE A 1 86 ? 20.368 5.461 -15.202 1.00 81.88 86 ILE A C 1
ATOM 708 O O . ILE A 1 86 ? 19.973 6.456 -15.809 1.00 81.88 86 ILE A O 1
ATOM 712 N N . LEU A 1 87 ? 19.716 4.931 -14.167 1.00 78.50 87 LEU A N 1
ATOM 713 C CA . LEU A 1 87 ? 18.524 5.539 -13.581 1.00 78.50 87 LEU A CA 1
ATOM 714 C C . LEU A 1 87 ? 18.940 6.439 -12.419 1.00 78.50 87 LEU A C 1
ATOM 716 O O . LEU A 1 87 ? 19.648 6.004 -11.505 1.00 78.50 87 LEU A O 1
ATOM 720 N N . LYS A 1 88 ? 18.500 7.699 -12.468 1.00 76.00 88 LYS A N 1
ATOM 721 C CA . LYS A 1 88 ? 18.737 8.700 -11.422 1.00 76.00 88 LYS A CA 1
ATOM 722 C C . LYS A 1 88 ? 17.423 8.992 -10.713 1.00 76.00 88 LYS A C 1
ATOM 724 O O . LYS A 1 88 ? 16.488 9.480 -11.343 1.00 76.00 88 LYS A O 1
ATOM 729 N N . LEU A 1 89 ? 17.363 8.682 -9.421 1.00 71.75 89 LEU A N 1
ATOM 730 C CA . LEU A 1 89 ? 16.178 8.892 -8.592 1.00 71.75 89 LEU A CA 1
ATOM 731 C C . LEU A 1 89 ? 16.376 10.120 -7.711 1.00 71.75 89 LEU A C 1
ATOM 733 O O . LEU A 1 89 ? 17.428 10.253 -7.085 1.00 71.75 89 LEU A O 1
ATOM 737 N N . ASN A 1 90 ? 15.363 10.986 -7.648 1.00 68.38 90 ASN A N 1
ATOM 738 C CA . ASN A 1 90 ? 15.370 12.155 -6.778 1.00 68.38 90 ASN A CA 1
ATOM 739 C C . ASN A 1 90 ? 14.122 12.170 -5.885 1.00 68.38 90 ASN A C 1
ATOM 741 O O . ASN A 1 90 ? 13.005 12.081 -6.391 1.00 68.38 90 ASN A O 1
ATOM 745 N N . TRP A 1 91 ? 14.313 12.248 -4.565 1.00 59.62 91 TRP A N 1
ATOM 746 C CA . TRP A 1 91 ? 13.234 12.095 -3.578 1.00 59.62 91 TRP A CA 1
ATOM 747 C C . TRP A 1 91 ? 12.667 13.434 -3.068 1.00 59.62 91 TRP A C 1
ATOM 749 O O . TRP A 1 91 ? 11.558 13.449 -2.538 1.00 59.62 91 TRP A O 1
ATOM 759 N N . ARG A 1 92 ? 13.391 14.553 -3.235 1.00 57.03 92 ARG A N 1
ATOM 760 C CA . ARG A 1 92 ? 12.966 15.950 -2.979 1.00 57.03 92 ARG A CA 1
ATOM 761 C C . ARG A 1 92 ? 13.861 16.905 -3.777 1.00 57.03 92 ARG A C 1
ATOM 763 O O . ARG A 1 92 ? 14.921 16.497 -4.225 1.00 57.03 92 ARG A O 1
ATOM 770 N N . GLU A 1 93 ? 13.496 18.178 -3.912 1.00 57.31 93 GLU A N 1
ATOM 771 C CA . GLU A 1 93 ? 14.448 19.215 -4.344 1.00 57.31 93 GLU A CA 1
ATOM 772 C C . GLU A 1 93 ? 15.630 19.274 -3.352 1.00 57.31 93 GLU A C 1
ATOM 774 O O . GLU A 1 93 ? 15.547 19.888 -2.292 1.00 57.31 93 GLU A O 1
ATOM 779 N N . GLY A 1 94 ? 16.703 18.538 -3.634 1.00 55.47 94 GLY A N 1
ATOM 780 C CA . GLY A 1 94 ? 17.873 18.397 -2.773 1.00 55.47 94 GLY A CA 1
ATOM 781 C C . GLY A 1 94 ? 18.948 17.526 -3.424 1.00 55.47 94 GLY A C 1
ATOM 782 O O . GLY A 1 94 ? 18.692 16.826 -4.400 1.00 55.47 94 GLY A O 1
ATOM 783 N N . GLU A 1 95 ? 20.168 17.581 -2.890 1.00 56.38 95 GLU A N 1
ATOM 784 C CA . GLU A 1 95 ? 21.387 17.041 -3.522 1.00 56.38 95 GLU A CA 1
ATOM 785 C C . GLU A 1 95 ? 21.654 15.546 -3.253 1.00 56.38 95 GLU A C 1
ATOM 787 O O . GLU A 1 95 ? 22.722 15.033 -3.587 1.00 56.38 95 GLU A O 1
ATOM 792 N N . ASN A 1 96 ? 20.711 14.821 -2.643 1.00 57.44 96 ASN A N 1
ATOM 793 C CA . ASN A 1 96 ? 20.919 13.420 -2.274 1.00 57.44 96 ASN A CA 1
ATOM 794 C C . ASN A 1 96 ? 20.512 12.485 -3.417 1.00 57.44 96 ASN A C 1
ATOM 796 O O . ASN A 1 96 ? 19.330 12.213 -3.628 1.00 57.44 96 ASN A O 1
ATOM 800 N N . TRP A 1 97 ? 21.515 11.970 -4.128 1.00 60.03 97 TRP A N 1
ATOM 801 C CA . TRP A 1 97 ? 21.336 11.085 -5.276 1.00 60.03 97 TRP A CA 1
ATOM 802 C C . TRP A 1 97 ? 21.490 9.615 -4.894 1.00 60.03 97 TRP A C 1
ATOM 804 O O . TRP A 1 97 ? 22.472 9.223 -4.264 1.00 60.03 97 TRP A O 1
ATOM 814 N N . ALA A 1 98 ? 20.560 8.786 -5.366 1.00 58.97 98 ALA A N 1
ATOM 815 C CA . ALA A 1 98 ? 20.736 7.341 -5.429 1.00 58.97 98 ALA A CA 1
ATOM 816 C C . ALA A 1 98 ? 20.846 6.902 -6.896 1.00 58.97 98 ALA A C 1
ATOM 818 O O . ALA A 1 98 ? 20.113 7.393 -7.761 1.00 58.97 98 ALA A O 1
ATOM 819 N N . PHE A 1 99 ? 21.763 5.973 -7.171 1.00 66.50 99 PHE A N 1
ATOM 820 C CA . PHE A 1 99 ? 22.032 5.466 -8.516 1.00 66.50 99 PHE A CA 1
ATOM 821 C C . PHE A 1 99 ? 21.746 3.973 -8.593 1.00 66.50 99 PHE A C 1
ATOM 823 O O . PHE A 1 99 ? 22.190 3.204 -7.742 1.00 66.50 99 PHE A O 1
ATOM 830 N N . ILE A 1 100 ? 21.066 3.563 -9.662 1.00 68.62 100 ILE A N 1
ATOM 831 C CA . ILE A 1 100 ? 20.929 2.157 -10.040 1.00 68.62 100 ILE A CA 1
ATOM 832 C C . ILE A 1 100 ? 21.511 2.010 -11.446 1.00 68.62 100 ILE A C 1
ATOM 834 O O . ILE A 1 100 ? 21.106 2.719 -12.373 1.00 68.62 100 ILE A O 1
ATOM 838 N N . LYS A 1 101 ? 22.488 1.109 -11.596 1.00 70.69 101 LYS A N 1
ATOM 839 C CA . LYS A 1 101 ? 23.127 0.786 -12.876 1.00 70.69 101 LYS A CA 1
ATOM 840 C C . LYS A 1 101 ? 22.718 -0.621 -13.299 1.00 70.69 101 LYS A C 1
ATOM 842 O O . LYS A 1 101 ? 22.851 -1.553 -12.512 1.00 70.69 101 LYS A O 1
ATOM 847 N N . GLY A 1 102 ? 22.255 -0.759 -14.539 1.00 66.56 102 GLY A N 1
ATOM 848 C CA . GLY A 1 102 ? 21.947 -2.047 -15.158 1.00 66.56 102 GLY A CA 1
ATOM 849 C 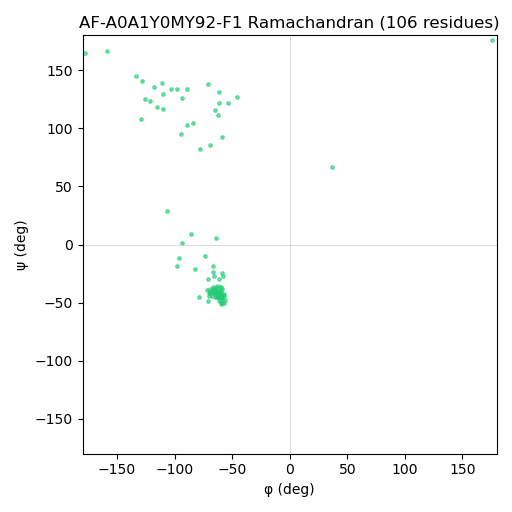C . GLY A 1 102 ? 22.639 -2.186 -16.511 1.00 66.56 102 GLY A C 1
ATOM 850 O O . GLY A 1 102 ? 22.719 -1.221 -17.276 1.00 66.56 102 GLY A O 1
ATOM 851 N N . GLU A 1 103 ? 23.143 -3.384 -16.798 1.00 69.00 103 GLU A N 1
ATOM 852 C CA . GLU A 1 103 ? 23.628 -3.762 -18.128 1.00 69.00 103 GLU A CA 1
ATOM 853 C C . GLU A 1 103 ? 22.466 -4.344 -18.936 1.00 69.00 103 GLU A C 1
ATOM 855 O O . GLU A 1 103 ? 21.704 -5.171 -18.431 1.00 69.00 103 GLU A O 1
ATOM 860 N N . ILE A 1 104 ? 22.308 -3.906 -20.188 1.00 62.75 104 ILE A N 1
AT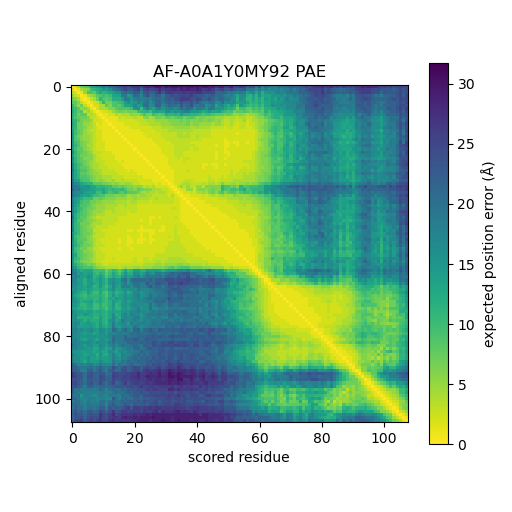OM 861 C CA . ILE A 1 104 ? 21.298 -4.481 -21.078 1.00 62.75 104 ILE A CA 1
ATOM 862 C C . ILE A 1 104 ? 21.907 -5.735 -21.706 1.00 62.75 104 ILE A C 1
ATOM 864 O O . ILE A 1 104 ? 22.739 -5.656 -22.609 1.00 62.75 104 ILE A O 1
ATOM 868 N N . GLY A 1 105 ? 21.487 -6.908 -21.237 1.00 58.22 105 GLY A N 1
ATOM 869 C CA . GLY A 1 105 ? 21.763 -8.158 -21.938 1.00 58.22 105 GLY A CA 1
ATOM 870 C C . GLY A 1 105 ? 20.938 -8.240 -23.223 1.00 58.22 105 GLY A C 1
ATOM 871 O O . GLY A 1 105 ? 19.751 -7.913 -23.221 1.00 58.22 105 GLY A O 1
ATOM 872 N N . LYS A 1 106 ? 21.536 -8.705 -24.328 1.00 44.84 106 LYS A N 1
ATOM 873 C CA . LYS A 1 106 ? 20.749 -9.113 -25.501 1.00 44.84 106 LYS A CA 1
ATOM 874 C C . LYS A 1 106 ? 19.840 -10.269 -25.082 1.00 44.84 106 LYS A C 1
ATOM 876 O O . LYS A 1 106 ? 20.346 -11.295 -24.635 1.00 44.84 106 LYS A O 1
ATOM 881 N N . ALA A 1 107 ? 18.526 -10.110 -25.238 1.00 50.56 107 ALA A N 1
ATOM 882 C CA . ALA A 1 107 ? 17.613 -11.243 -25.189 1.00 50.56 107 ALA A CA 1
ATOM 883 C C . ALA A 1 107 ? 17.983 -12.190 -26.341 1.00 50.56 107 ALA A C 1
ATOM 885 O O . ALA A 1 107 ? 17.889 -11.811 -27.510 1.00 50.56 107 ALA A O 1
ATOM 886 N N . SER A 1 108 ? 18.502 -13.363 -25.983 1.00 41.59 108 SER A N 1
ATOM 887 C CA . SER A 1 108 ? 18.723 -14.509 -26.868 1.00 41.59 108 SER A CA 1
ATOM 888 C C . SER A 1 108 ? 17.407 -15.157 -27.262 1.00 41.59 108 SER A C 1
ATOM 890 O O . SER A 1 108 ? 16.582 -15.339 -26.335 1.00 41.59 108 SER A O 1
#

Nearest PDB structures (foldseek):
  8y6o-assembly1_Z  TM=7.005E-01  e=8.682E+00  Homo sapiens
  8h7e-assembly1_B  TM=6.323E-01  e=7.099E+00  synthetic construct
  8cqn-assembly1_A  TM=3.907E-01  e=9.284E+00  Borreliella burgdorferi B31
  6r10-assembly1_G  TM=2.831E-01  e=7.099E+00  Thermus thermophilus HB8

Secondary structure (DSSP, 8-state):
---HHHHHHHHHHHHHHHHHHHHHHHHHHHHHTTT-HHHHHHHHHHHHHHHHHHHHHHH--S--HHHHHHHHHHHHHH-TT--EEEEEE-SSSSS--EEEEEE-----

Radius of gyration: 22.15 Å; Cα contacts (8 Å, |Δi|>4): 55; chains: 1; bounding box: 46×34×59 Å

Foldseek 3Di:
DPPVVVVLVVVLVVLLVVLVVVLVVLVVVLVVCVVPPVVNVVSVVVNVVSVVVNVCSVVVPPDPVVVVVVVVVVVCVVPVPDQWDKDWDDDDPDDDIDIDTDGDDPDD

pLDDT: mean 79.05, std 15.83, range [40.25, 97.31]